Protein AF-A6TRC8-F1 (afdb_monomer_lite)

Secondary structure (DSSP, 8-state):
-EEEEE-TTT--EEEEEPPHHHHHS--TT-EEEE-TTT--EEEEEEETTTTEEEEEEHHHHHHHHHHS--

pLDDT: mean 86.32, std 10.37, range [52.94, 95.19]

Organism: Alkaliphilus metalliredigens (strain QYMF) (NCBI:txid293826)

Structure (mmCIF, N/CA/C/O backbone):
data_AF-A6TRC8-F1
#
_entry.id   AF-A6TRC8-F1
#
loop_
_atom_site.group_PDB
_atom_site.id
_atom_site.type_symbol
_atom_site.label_atom_id
_atom_site.label_alt_id
_atom_site.label_comp_id
_atom_site.label_asym_id
_atom_site.label_entity_id
_atom_site.label_seq_id
_atom_site.pdbx_PDB_ins_code
_atom_site.Cartn_x
_atom_site.Cartn_y
_atom_site.Cartn_z
_atom_site.occupancy
_atom_site.B_iso_or_equiv
_atom_site.auth_seq_id
_atom_site.auth_comp_id
_atom_site.auth_asym_id
_atom_site.auth_atom_id
_atom_site.pdbx_PDB_model_num
ATOM 1 N N . MET A 1 1 ? -2.265 -2.192 -16.277 1.00 52.94 1 MET A N 1
ATOM 2 C CA . MET A 1 1 ? -2.645 -3.467 -15.615 1.00 52.94 1 MET A CA 1
ATOM 3 C C . MET A 1 1 ? -3.224 -3.162 -14.237 1.00 52.94 1 MET A C 1
ATOM 5 O O . MET A 1 1 ? -2.546 -2.509 -13.452 1.00 52.94 1 MET A O 1
ATOM 9 N N . SER A 1 2 ? -4.461 -3.571 -13.947 1.00 58.41 2 SER A N 1
ATOM 10 C CA . SER A 1 2 ? -5.072 -3.440 -12.615 1.00 58.41 2 SER A CA 1
ATOM 11 C C . SER A 1 2 ? -4.552 -4.544 -11.692 1.00 58.41 2 SER A C 1
ATOM 13 O O . SER A 1 2 ? -4.611 -5.718 -12.056 1.00 58.41 2 SER A O 1
ATOM 15 N N . LYS A 1 3 ? -4.032 -4.187 -10.514 1.00 68.00 3 LYS A N 1
ATOM 16 C CA . LYS A 1 3 ? -3.547 -5.151 -9.513 1.00 68.00 3 LYS A CA 1
ATOM 17 C C . LYS A 1 3 ? -4.542 -5.222 -8.350 1.00 68.00 3 LYS A C 1
ATOM 19 O O . LYS A 1 3 ? -5.175 -4.220 -8.012 1.00 68.00 3 LYS A O 1
ATOM 24 N N . GLY A 1 4 ? -4.716 -6.418 -7.787 1.00 79.62 4 GLY A N 1
ATOM 25 C CA . GLY A 1 4 ? -5.616 -6.646 -6.658 1.00 79.62 4 GLY A CA 1
ATOM 26 C C . GLY A 1 4 ? -5.054 -6.022 -5.381 1.00 79.62 4 GLY A C 1
ATOM 27 O O . GLY A 1 4 ? -3.901 -6.265 -5.023 1.00 79.62 4 GLY A O 1
ATOM 28 N N . CYS A 1 5 ? -5.872 -5.222 -4.705 1.00 86.75 5 CYS A N 1
ATOM 29 C CA . CYS A 1 5 ? -5.547 -4.508 -3.477 1.00 86.75 5 CYS A CA 1
ATOM 30 C C . CYS A 1 5 ? -6.466 -4.993 -2.358 1.00 86.75 5 CYS A C 1
ATOM 32 O O . CYS A 1 5 ? -7.686 -4.979 -2.511 1.00 86.75 5 CYS A O 1
ATOM 34 N N . LYS A 1 6 ? -5.910 -5.348 -1.199 1.00 92.81 6 LYS A N 1
ATOM 35 C CA . LYS A 1 6 ? -6.702 -5.669 -0.005 1.00 92.81 6 LYS A CA 1
ATOM 36 C C . LYS A 1 6 ? -6.502 -4.602 1.054 1.00 92.81 6 LYS A C 1
ATOM 38 O O . LYS A 1 6 ? -5.384 -4.370 1.503 1.00 92.81 6 LYS A O 1
ATOM 43 N N . CYS A 1 7 ? -7.587 -3.954 1.472 1.00 94.00 7 CYS A N 1
ATOM 44 C CA . CYS A 1 7 ? -7.530 -2.970 2.546 1.00 94.00 7 CYS A CA 1
ATOM 45 C C . CYS A 1 7 ? -7.179 -3.665 3.877 1.00 94.00 7 CYS A C 1
ATOM 47 O O . CYS A 1 7 ? -7.953 -4.513 4.326 1.00 94.00 7 CYS A O 1
ATOM 49 N N . PRO A 1 8 ? -6.088 -3.284 4.566 1.00 93.50 8 PRO A N 1
ATOM 50 C CA . PRO A 1 8 ? -5.706 -3.900 5.838 1.00 93.50 8 PRO A CA 1
ATOM 51 C C . PRO A 1 8 ? -6.603 -3.481 7.014 1.00 93.50 8 PRO A C 1
ATOM 53 O O . PRO A 1 8 ? -6.504 -4.065 8.085 1.00 93.50 8 PRO A O 1
ATOM 56 N N . ILE A 1 9 ? -7.467 -2.473 6.834 1.00 93.94 9 ILE A N 1
ATOM 57 C CA . ILE A 1 9 ? -8.349 -1.949 7.889 1.00 93.94 9 ILE A CA 1
ATOM 58 C C . ILE A 1 9 ? -9.712 -2.640 7.882 1.00 93.94 9 ILE A C 1
ATOM 60 O O . ILE A 1 9 ? -10.200 -3.057 8.924 1.00 93.94 9 ILE A O 1
ATOM 64 N N . CYS A 1 10 ? -10.340 -2.768 6.710 1.00 94.31 10 CYS A N 1
ATOM 65 C CA . CYS A 1 10 ? -11.687 -3.339 6.591 1.00 94.31 10 CYS A CA 1
ATOM 66 C C . CYS A 1 10 ? -11.742 -4.662 5.815 1.00 94.31 10 CYS A C 1
ATOM 68 O O . CYS A 1 10 ? -12.829 -5.200 5.613 1.00 94.31 10 CYS A O 1
ATOM 70 N N . GLY A 1 11 ? -10.601 -5.153 5.322 1.00 93.00 11 GLY A N 1
ATOM 71 C CA . GLY A 1 11 ? -10.502 -6.395 4.554 1.00 93.00 11 GLY A CA 1
ATOM 72 C C . GLY A 1 11 ? -11.094 -6.338 3.144 1.00 93.00 11 GLY A C 1
ATOM 73 O O . GLY A 1 11 ? -11.057 -7.349 2.454 1.00 93.00 11 GLY A O 1
ATOM 74 N N . TYR A 1 12 ? -11.637 -5.193 2.711 1.00 93.25 12 TYR A N 1
ATOM 75 C CA . TYR A 1 12 ? -12.254 -5.048 1.392 1.00 93.25 12 TYR A CA 1
ATOM 76 C C . TYR A 1 12 ? -11.218 -5.169 0.275 1.00 93.25 12 TYR A C 1
ATOM 78 O O . TYR A 1 12 ? -10.174 -4.512 0.320 1.00 93.25 12 TYR A O 1
ATOM 86 N N . GLU A 1 13 ? -11.540 -5.978 -0.727 1.00 91.56 13 GLU A N 1
ATOM 87 C CA . GLU A 1 13 ? -10.733 -6.157 -1.926 1.00 91.56 13 GLU A CA 1
ATOM 88 C C . GLU A 1 13 ? -11.204 -5.189 -3.010 1.00 91.56 13 GLU A C 1
ATOM 90 O O . GLU A 1 13 ? -12.392 -5.081 -3.313 1.00 91.56 13 GLU A O 1
ATOM 95 N N . PHE A 1 14 ? -10.265 -4.433 -3.559 1.00 89.62 14 PHE A N 1
ATOM 96 C CA . PHE A 1 14 ? -10.508 -3.450 -4.603 1.00 89.62 14 PHE A CA 1
ATOM 97 C C . PHE A 1 14 ? -9.381 -3.492 -5.627 1.00 89.62 14 PHE A C 1
ATOM 99 O O . PHE A 1 14 ? -8.335 -4.096 -5.406 1.00 89.62 14 PHE A O 1
ATOM 106 N N . TRP A 1 15 ? -9.599 -2.841 -6.760 1.00 87.19 15 TRP A N 1
ATOM 107 C CA . TRP A 1 15 ? -8.612 -2.754 -7.825 1.00 87.19 15 TRP A CA 1
ATOM 108 C C . TRP A 1 15 ? -8.056 -1.342 -7.878 1.00 87.19 15 TRP A C 1
ATOM 110 O O . TRP A 1 15 ? -8.812 -0.373 -7.781 1.00 87.19 15 TRP A O 1
ATOM 120 N N . ALA A 1 16 ? -6.744 -1.230 -8.043 1.00 86.12 16 ALA A N 1
ATOM 121 C CA . ALA A 1 16 ? -6.093 0.035 -8.341 1.00 86.12 16 ALA A CA 1
ATOM 122 C C . ALA A 1 16 ? -5.155 -0.128 -9.541 1.00 86.12 16 ALA A C 1
ATOM 124 O O . ALA A 1 16 ? -4.585 -1.197 -9.788 1.00 86.12 16 ALA A O 1
ATOM 125 N N . CYS A 1 17 ? -5.030 0.949 -10.307 1.00 86.19 17 CYS A N 1
ATOM 126 C CA . CYS A 1 17 ? -4.069 1.056 -11.396 1.00 86.19 17 CYS A CA 1
ATOM 127 C C . CYS A 1 17 ? -2.770 1.675 -10.871 1.00 86.19 17 CYS A C 1
ATOM 129 O O . CYS A 1 17 ? -2.799 2.458 -9.920 1.00 86.19 17 CYS A O 1
ATOM 131 N N . LYS A 1 18 ? -1.641 1.342 -11.508 1.00 86.69 18 LYS A N 1
ATOM 132 C CA . LYS A 1 18 ? -0.371 2.039 -11.271 1.00 86.69 18 LYS A CA 1
ATOM 133 C C . LYS A 1 18 ? -0.548 3.530 -11.597 1.00 86.69 18 LYS A C 1
ATOM 135 O O . LYS A 1 18 ? -1.218 3.879 -12.569 1.00 86.69 18 LYS A O 1
ATOM 140 N N . SER A 1 19 ? 0.030 4.405 -10.780 1.00 85.56 19 SER A N 1
ATOM 141 C CA . SER A 1 19 ? 0.135 5.830 -11.099 1.00 85.56 19 SER A CA 1
ATOM 142 C C . SER A 1 19 ? 1.196 6.070 -12.180 1.00 85.56 19 SER A C 1
ATOM 144 O O . SER A 1 19 ? 2.040 5.212 -12.437 1.00 85.56 19 SER A O 1
ATOM 146 N N . ILE A 1 20 ? 1.214 7.270 -12.770 1.00 86.06 20 ILE A N 1
ATOM 147 C CA . ILE A 1 20 ? 2.249 7.671 -13.741 1.00 86.06 20 ILE A CA 1
ATOM 148 C C . ILE A 1 20 ? 3.657 7.551 -13.134 1.00 86.06 20 ILE A C 1
ATOM 150 O O . ILE A 1 20 ? 4.588 7.149 -13.821 1.00 86.06 20 ILE A O 1
ATOM 154 N N . PHE A 1 21 ? 3.822 7.838 -11.840 1.00 85.62 21 PHE A N 1
ATOM 155 C CA . PHE A 1 21 ? 5.108 7.683 -11.151 1.00 85.62 21 PHE A CA 1
ATOM 156 C C . PHE A 1 21 ? 5.527 6.215 -11.009 1.00 85.62 21 PHE A C 1
ATOM 158 O O . PHE A 1 21 ? 6.705 5.886 -11.140 1.00 85.62 21 PHE A O 1
ATOM 165 N N . GLN A 1 22 ? 4.559 5.327 -10.790 1.00 87.38 22 GLN A N 1
ATOM 166 C CA . GLN A 1 22 ? 4.798 3.890 -10.667 1.00 87.38 22 GLN A CA 1
ATOM 167 C C . GLN A 1 22 ? 5.049 3.215 -12.018 1.00 87.38 22 GLN A C 1
ATOM 169 O O . GLN A 1 22 ? 5.789 2.240 -12.075 1.00 87.38 22 GLN A O 1
ATOM 174 N N . GLU A 1 23 ? 4.427 3.701 -13.093 1.00 85.31 23 GLU A N 1
ATOM 175 C CA . GLU A 1 23 ? 4.561 3.124 -14.434 1.00 85.31 23 GLU A CA 1
ATOM 176 C C . GLU A 1 23 ? 5.701 3.760 -15.242 1.00 85.31 23 GLU A C 1
ATOM 178 O O . GLU A 1 23 ? 6.503 3.046 -15.833 1.00 85.31 23 GLU A O 1
ATOM 183 N N . GLY A 1 24 ? 5.801 5.091 -15.251 1.00 82.19 24 GLY A N 1
ATOM 184 C CA . GLY A 1 24 ? 6.727 5.833 -16.113 1.00 82.19 24 GLY A CA 1
ATOM 185 C C . GLY A 1 24 ? 8.064 6.205 -15.473 1.00 82.19 24 GLY A C 1
ATOM 186 O O . GLY A 1 24 ? 9.030 6.429 -16.194 1.00 82.19 24 GLY A O 1
ATOM 187 N N . PHE A 1 25 ? 8.140 6.271 -14.140 1.00 82.38 25 PHE A N 1
ATOM 188 C CA . PHE A 1 25 ? 9.344 6.720 -13.423 1.00 82.38 25 PHE A CA 1
ATOM 189 C C . PHE A 1 25 ? 9.981 5.640 -12.542 1.00 82.38 25 PHE A C 1
ATOM 191 O O . PHE A 1 25 ? 10.954 5.923 -11.848 1.00 82.38 25 PHE A O 1
ATOM 198 N N . GLY A 1 26 ? 9.443 4.414 -12.548 1.00 84.19 26 GLY A N 1
ATOM 199 C CA . GLY A 1 26 ? 9.978 3.311 -11.747 1.00 84.19 26 GLY A CA 1
ATOM 200 C C . GLY A 1 26 ? 9.960 3.590 -10.241 1.00 84.19 26 GLY A C 1
ATOM 201 O O . GLY A 1 26 ? 10.841 3.124 -9.526 1.00 84.19 26 GLY A O 1
ATOM 202 N N . MET A 1 27 ? 8.993 4.380 -9.754 1.00 86.94 27 MET A N 1
ATOM 203 C CA . MET A 1 27 ? 8.847 4.713 -8.333 1.00 86.94 27 MET A CA 1
ATOM 204 C C . MET A 1 27 ? 7.699 3.902 -7.712 1.00 86.94 27 MET A C 1
ATOM 206 O O . MET A 1 27 ? 6.574 4.406 -7.609 1.00 86.94 27 MET A O 1
ATOM 210 N N . PRO A 1 28 ? 7.932 2.634 -7.319 1.00 87.31 28 PRO A N 1
ATOM 211 C CA . PRO A 1 28 ? 6.869 1.712 -6.932 1.00 87.31 28 PRO A CA 1
ATOM 212 C C . PRO A 1 28 ? 6.085 2.171 -5.700 1.00 87.31 28 PRO A C 1
ATOM 214 O O . PRO 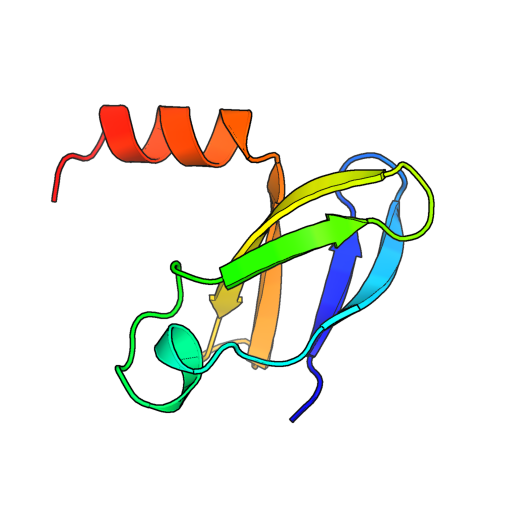A 1 28 ? 4.904 1.849 -5.603 1.00 87.31 28 PRO A O 1
ATOM 217 N N . ASP A 1 29 ? 6.691 2.938 -4.791 1.00 88.69 29 ASP A N 1
ATOM 218 C CA . ASP A 1 29 ? 6.111 3.393 -3.521 1.00 88.69 29 ASP A CA 1
ATOM 219 C C . ASP A 1 29 ? 5.373 4.741 -3.608 1.00 88.69 29 ASP A C 1
ATOM 221 O O . ASP A 1 29 ? 4.848 5.218 -2.604 1.00 88.69 29 ASP A O 1
ATOM 225 N N . MET A 1 30 ? 5.311 5.370 -4.785 1.00 88.62 30 MET A N 1
ATOM 226 C CA . MET A 1 30 ? 4.698 6.696 -4.975 1.00 88.62 30 MET A CA 1
ATOM 227 C C . MET A 1 30 ? 3.192 6.645 -5.285 1.00 88.62 30 MET A C 1
ATOM 229 O O . MET A 1 30 ? 2.599 7.640 -5.705 1.00 88.62 30 MET A O 1
ATOM 233 N N . GLY A 1 31 ? 2.546 5.491 -5.113 1.00 91.25 31 GLY A N 1
ATOM 234 C CA . GLY A 1 31 ? 1.100 5.365 -5.264 1.00 91.25 31 GLY A CA 1
ATOM 235 C C . GLY A 1 31 ? 0.346 5.811 -4.012 1.00 91.25 31 GLY A C 1
ATOM 236 O O . GLY A 1 31 ? 0.771 5.586 -2.877 1.00 91.25 31 GLY A O 1
ATOM 237 N N . SER A 1 32 ? -0.823 6.411 -4.203 1.00 92.56 32 SER A N 1
ATOM 238 C CA . SER A 1 32 ? -1.733 6.766 -3.115 1.00 92.56 32 SER A CA 1
ATOM 239 C C . SER A 1 32 ? -3.186 6.556 -3.531 1.00 92.56 32 SER A C 1
ATOM 241 O O . SER A 1 32 ? -3.524 6.597 -4.715 1.00 92.56 32 SER A O 1
ATOM 243 N N . GLY A 1 33 ? -4.054 6.284 -2.559 1.00 91.62 33 GLY A N 1
ATOM 244 C CA . GLY A 1 33 ? -5.476 6.082 -2.815 1.00 91.62 33 GLY A CA 1
ATOM 245 C C . GLY A 1 33 ? -6.277 5.793 -1.553 1.00 91.62 33 GLY A C 1
ATOM 246 O O . GLY A 1 33 ? -5.728 5.423 -0.517 1.00 91.62 33 GLY A O 1
ATOM 247 N N . SER A 1 34 ? -7.596 5.947 -1.641 1.00 93.88 34 SER A N 1
ATOM 248 C CA . SER A 1 34 ? -8.509 5.664 -0.530 1.00 93.88 34 SER A CA 1
ATOM 249 C C . SER A 1 34 ? -9.263 4.361 -0.752 1.00 93.88 34 SER A C 1
ATOM 251 O O . SER A 1 34 ? -9.719 4.075 -1.860 1.00 93.88 34 SER A O 1
ATOM 253 N N . CYS A 1 35 ? -9.467 3.592 0.318 1.00 94.06 35 CYS A N 1
ATOM 254 C CA . CYS A 1 35 ? -10.343 2.428 0.265 1.00 94.06 35 CYS A CA 1
ATOM 255 C C . CYS A 1 35 ? -11.775 2.867 -0.105 1.00 94.06 35 CYS A C 1
ATOM 257 O O . CYS A 1 35 ? -12.341 3.729 0.575 1.00 94.06 35 CYS A O 1
ATOM 259 N N . PRO A 1 36 ? -12.423 2.269 -1.120 1.00 92.94 36 PRO A N 1
ATOM 260 C CA . PRO A 1 36 ? -13.763 2.683 -1.535 1.00 92.94 36 PRO A CA 1
ATOM 261 C C . PRO A 1 36 ? -14.832 2.415 -0.464 1.00 92.94 36 PRO A C 1
ATOM 263 O O . PRO A 1 36 ? -15.835 3.131 -0.440 1.00 92.94 36 PRO A O 1
ATOM 266 N N . LYS A 1 37 ? -14.599 1.448 0.442 1.00 94.44 37 LYS A N 1
ATOM 267 C CA . L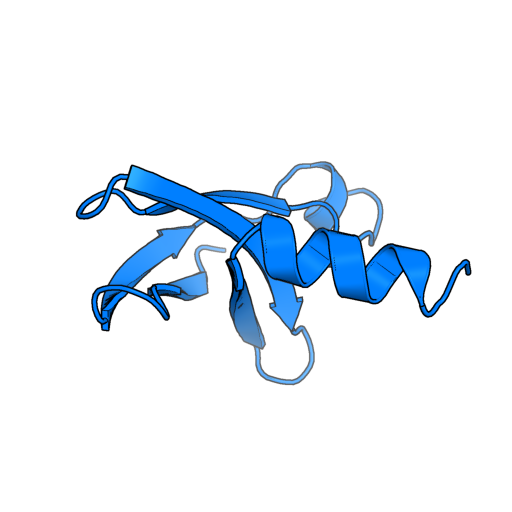YS A 1 37 ? -15.518 1.064 1.526 1.00 94.44 37 LYS A CA 1
ATOM 268 C C . LYS A 1 37 ? -15.321 1.897 2.796 1.00 94.44 37 LYS A C 1
ATOM 270 O O . LYS A 1 37 ? -16.209 2.653 3.165 1.00 94.44 37 LYS A O 1
ATOM 275 N N . CYS A 1 38 ? -14.171 1.777 3.464 1.00 95.00 38 CYS A N 1
ATOM 276 C CA . CYS A 1 38 ? -13.924 2.446 4.752 1.00 95.00 38 CYS A CA 1
ATOM 277 C C . CYS A 1 38 ? -13.320 3.851 4.627 1.00 95.00 38 CYS A C 1
ATOM 279 O O . CYS A 1 38 ? -13.075 4.493 5.642 1.00 95.00 38 CYS A O 1
ATOM 281 N N . LYS A 1 39 ? -13.049 4.318 3.400 1.00 94.44 39 LYS A N 1
ATOM 282 C CA . LYS A 1 39 ? -12.483 5.643 3.080 1.00 94.44 39 LYS A CA 1
ATOM 283 C C . LYS A 1 39 ? -11.101 5.940 3.665 1.00 94.44 39 LYS A C 1
ATOM 285 O O . LYS A 1 39 ? -10.581 7.026 3.436 1.00 94.44 39 LYS A O 1
ATOM 290 N N . THR A 1 40 ? -10.469 4.982 4.344 1.00 94.75 40 THR A N 1
ATOM 291 C CA . THR A 1 40 ? -9.103 5.136 4.849 1.00 94.75 40 THR A CA 1
ATOM 292 C C . THR A 1 40 ? -8.134 5.421 3.707 1.00 94.75 40 THR A C 1
ATOM 294 O O . THR A 1 40 ? -8.182 4.756 2.669 1.00 94.75 40 THR A O 1
ATOM 297 N N . PHE A 1 41 ? -7.256 6.399 3.923 1.00 95.19 41 PHE A N 1
ATOM 298 C CA . PHE A 1 41 ? -6.204 6.763 2.988 1.00 95.19 41 PHE A CA 1
ATOM 299 C C . PHE A 1 41 ? -4.993 5.837 3.137 1.00 95.19 41 PHE A C 1
ATOM 301 O O . PHE A 1 41 ? -4.523 5.549 4.245 1.00 95.19 41 PHE A O 1
ATOM 308 N N . HIS A 1 42 ? -4.495 5.360 2.004 1.00 95.06 42 HIS A N 1
ATOM 309 C CA . HIS A 1 42 ? -3.432 4.378 1.919 1.00 95.06 42 HIS A CA 1
ATOM 310 C C . HIS A 1 42 ? -2.345 4.831 0.949 1.00 95.06 42 HIS A C 1
ATOM 312 O O . HIS A 1 42 ? -2.606 5.469 -0.072 1.00 95.06 42 HIS A O 1
ATOM 318 N N . ASN A 1 43 ? -1.120 4.434 1.262 1.00 95.12 43 ASN A N 1
ATOM 319 C CA . ASN A 1 43 ? -0.062 4.310 0.281 1.00 95.12 43 ASN A CA 1
ATOM 320 C C . ASN A 1 43 ? -0.245 2.984 -0.472 1.00 95.12 43 ASN A C 1
ATOM 322 O O . ASN A 1 43 ? -0.618 1.963 0.120 1.00 95.12 43 ASN A O 1
ATOM 326 N N . LEU A 1 44 ? -0.012 3.035 -1.776 1.00 93.81 44 LEU A N 1
ATOM 327 C CA . LEU A 1 44 ? -0.104 1.905 -2.683 1.00 93.81 44 LEU A CA 1
ATOM 328 C C . LE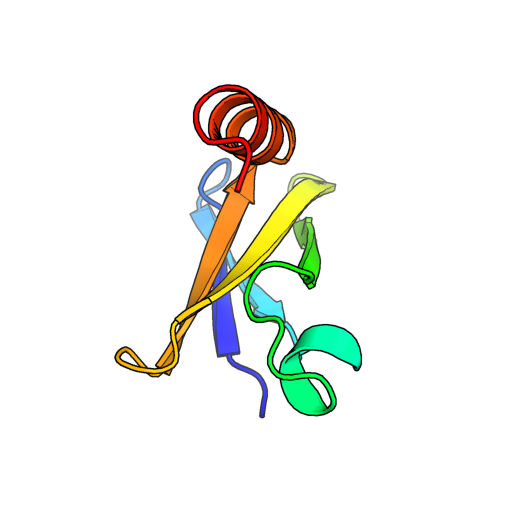U A 1 44 ? 1.292 1.662 -3.242 1.00 93.81 44 LEU A C 1
ATOM 330 O O . LEU A 1 44 ? 1.764 2.465 -4.043 1.00 93.81 44 LEU A O 1
ATOM 334 N N . THR A 1 45 ? 1.934 0.571 -2.840 1.00 93.19 45 THR A N 1
ATOM 335 C CA . THR A 1 45 ? 3.260 0.196 -3.343 1.00 93.19 45 THR A CA 1
ATOM 336 C C . THR A 1 45 ? 3.139 -0.953 -4.327 1.00 93.19 45 THR A C 1
ATOM 338 O O . THR A 1 45 ? 2.482 -1.953 -4.034 1.00 93.19 45 THR A O 1
ATOM 341 N N . VAL A 1 46 ? 3.769 -0.829 -5.493 1.00 91.06 46 VAL A N 1
ATOM 342 C CA . VAL A 1 46 ? 3.868 -1.941 -6.442 1.00 91.06 46 VAL A CA 1
ATOM 343 C C . VAL A 1 46 ? 4.910 -2.937 -5.941 1.00 91.06 46 VAL A C 1
ATOM 345 O O . VAL A 1 46 ? 6.064 -2.580 -5.736 1.00 91.06 46 VAL A O 1
ATOM 348 N N . ASP A 1 47 ? 4.498 -4.187 -5.780 1.00 89.06 47 ASP A N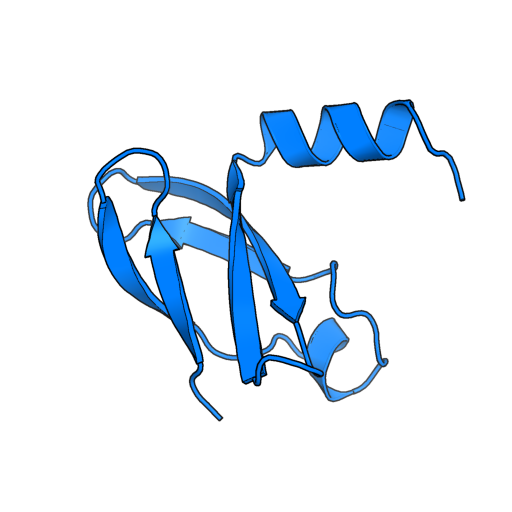 1
ATOM 349 C CA . ASP A 1 47 ? 5.382 -5.331 -5.576 1.00 89.06 47 ASP A CA 1
ATOM 350 C C . ASP A 1 47 ? 5.482 -6.052 -6.923 1.00 89.06 47 ASP A C 1
ATOM 352 O O . ASP A 1 47 ? 4.550 -6.751 -7.334 1.00 89.06 47 ASP A O 1
ATOM 356 N N . GLU A 1 48 ? 6.550 -5.764 -7.670 1.00 84.12 48 GLU A N 1
ATOM 357 C CA . GLU A 1 48 ? 6.730 -6.284 -9.031 1.00 84.12 48 GLU A CA 1
ATOM 358 C C . GLU A 1 48 ? 7.076 -7.771 -9.042 1.00 84.12 48 GLU A C 1
ATOM 360 O O . GLU A 1 48 ? 6.608 -8.485 -9.923 1.00 84.12 48 GLU A O 1
ATOM 365 N N . GLU A 1 49 ? 7.809 -8.243 -8.033 1.00 84.88 49 GLU A N 1
ATOM 366 C CA . GLU A 1 49 ? 8.185 -9.651 -7.880 1.00 84.88 49 GLU A CA 1
ATOM 367 C C . GLU A 1 49 ? 6.954 -10.539 -7.676 1.00 84.88 49 GLU A C 1
ATOM 369 O O . GLU A 1 49 ? 6.800 -11.561 -8.341 1.00 84.88 49 GLU A O 1
ATOM 374 N N . ASN A 1 50 ? 6.042 -10.123 -6.793 1.00 84.25 50 ASN A N 1
ATOM 375 C CA . ASN A 1 50 ? 4.825 -10.881 -6.487 1.00 84.25 50 ASN A CA 1
ATOM 376 C C . ASN A 1 50 ? 3.610 -10.393 -7.275 1.00 84.25 50 ASN A C 1
ATOM 378 O O . ASN A 1 50 ? 2.476 -10.772 -6.971 1.00 84.25 50 ASN A O 1
ATOM 382 N N . GLU A 1 51 ? 3.832 -9.515 -8.254 1.00 84.06 51 GLU A N 1
ATOM 383 C CA . GLU A 1 51 ? 2.803 -9.041 -9.161 1.00 84.06 51 GLU A CA 1
ATOM 384 C C . GLU A 1 51 ? 1.550 -8.487 -8.453 1.00 84.06 51 GLU A C 1
ATOM 386 O O . GLU A 1 51 ? 0.431 -8.657 -8.944 1.00 84.06 51 GLU A O 1
ATOM 391 N N . ARG A 1 52 ? 1.715 -7.785 -7.324 1.00 87.69 52 ARG A N 1
ATOM 392 C CA . ARG A 1 52 ? 0.609 -7.322 -6.461 1.00 87.69 52 ARG A CA 1
ATOM 393 C C . ARG A 1 52 ? 0.774 -5.871 -6.015 1.00 87.69 52 ARG A C 1
ATOM 395 O O . ARG A 1 52 ? 1.810 -5.247 -6.228 1.00 87.69 52 ARG A O 1
ATOM 402 N N . MET A 1 53 ? -0.265 -5.327 -5.384 1.00 90.19 53 MET A N 1
ATOM 403 C CA . MET A 1 53 ? -0.224 -3.991 -4.796 1.00 90.19 53 MET A CA 1
ATOM 404 C C . MET A 1 53 ? -0.316 -4.076 -3.274 1.00 90.19 53 MET A C 1
ATOM 406 O O . MET A 1 53 ? -1.296 -4.570 -2.713 1.00 90.19 53 MET A O 1
ATOM 410 N N . ILE A 1 54 ? 0.727 -3.597 -2.604 1.00 92.56 54 ILE A N 1
ATOM 411 C CA . ILE A 1 54 ? 0.797 -3.523 -1.149 1.00 92.56 54 ILE A CA 1
ATOM 412 C C . ILE A 1 54 ? 0.044 -2.271 -0.708 1.00 92.56 54 ILE A C 1
ATOM 414 O O . 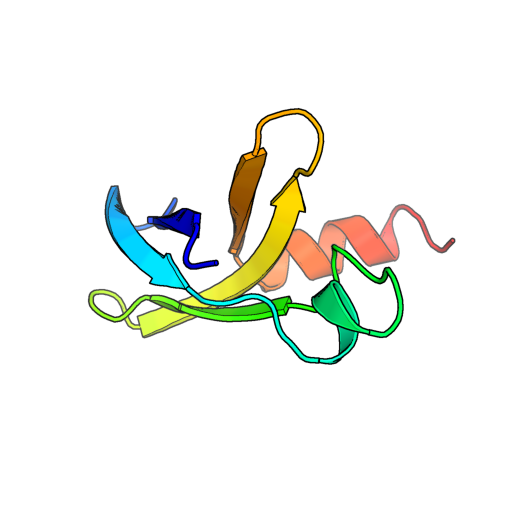ILE A 1 54 ? 0.379 -1.154 -1.099 1.00 92.56 54 ILE A O 1
ATOM 418 N N . VAL A 1 55 ? -0.972 -2.463 0.129 1.00 94.56 55 VAL A N 1
ATOM 419 C CA . VAL A 1 55 ? -1.794 -1.381 0.673 1.00 94.56 55 VAL A CA 1
ATOM 420 C C . VAL A 1 55 ? -1.361 -1.118 2.109 1.00 94.56 55 VAL A C 1
ATOM 422 O O . VAL A 1 55 ? -1.580 -1.949 2.993 1.00 94.56 55 VAL A O 1
ATOM 425 N N . THR A 1 56 ? -0.779 0.051 2.360 1.00 94.69 56 THR A N 1
ATOM 426 C CA . THR A 1 56 ? -0.307 0.445 3.695 1.00 94.69 56 THR A CA 1
ATOM 427 C C . THR A 1 56 ? -1.079 1.675 4.168 1.00 94.69 56 THR A C 1
ATOM 429 O O . THR A 1 56 ? -1.184 2.636 3.411 1.00 94.69 56 THR A O 1
ATOM 432 N N . PRO A 1 57 ? -1.646 1.710 5.393 1.00 94.81 57 PRO A N 1
ATOM 433 C CA . PRO A 1 57 ? -2.218 2.938 5.948 1.00 94.81 57 PRO A CA 1
ATOM 434 C C . PRO A 1 57 ? -1.207 4.081 5.891 1.00 94.81 57 PRO A C 1
ATOM 436 O O . PRO A 1 57 ? -0.040 3.881 6.232 1.00 94.81 57 PRO A O 1
ATOM 439 N N . TRP A 1 58 ? -1.645 5.263 5.458 1.00 92.94 58 TRP A N 1
ATOM 440 C CA . TRP A 1 58 ? -0.737 6.378 5.175 1.00 92.94 58 TRP A CA 1
ATOM 441 C C . TRP A 1 58 ? 0.143 6.757 6.371 1.00 92.94 58 TRP A C 1
ATOM 443 O O . TRP A 1 58 ? 1.351 6.912 6.231 1.00 92.94 58 TRP A O 1
ATOM 453 N N . GLU A 1 59 ? -0.438 6.797 7.570 1.00 90.88 59 GLU A N 1
ATOM 454 C CA . GLU A 1 59 ? 0.292 7.073 8.813 1.00 90.88 59 GLU A CA 1
ATOM 455 C C . GLU A 1 59 ? 1.422 6.069 9.069 1.00 90.88 59 GLU A C 1
ATOM 457 O O . GLU A 1 59 ? 2.511 6.441 9.500 1.00 90.88 59 GLU A O 1
ATOM 462 N N . LYS A 1 60 ? 1.187 4.786 8.770 1.00 90.25 60 LYS A N 1
ATOM 463 C CA . LYS A 1 60 ? 2.206 3.740 8.902 1.00 90.25 60 LYS A CA 1
ATOM 464 C C . LYS A 1 60 ? 3.297 3.895 7.842 1.00 90.25 60 LYS A C 1
ATOM 466 O O . LYS A 1 60 ? 4.467 3.713 8.153 1.00 90.25 60 LYS A O 1
ATOM 471 N N . HIS A 1 61 ? 2.927 4.249 6.612 1.00 90.62 61 HIS A N 1
ATOM 472 C CA . HIS A 1 61 ? 3.895 4.519 5.549 1.00 90.62 61 HIS A CA 1
ATOM 473 C C . HIS A 1 61 ? 4.817 5.697 5.903 1.00 90.62 61 HIS A C 1
ATOM 475 O O . HIS A 1 61 ? 6.027 5.592 5.724 1.00 90.62 61 HIS A O 1
ATOM 481 N N . MET A 1 62 ? 4.265 6.778 6.463 1.00 88.00 62 MET A N 1
ATOM 482 C CA . MET A 1 62 ? 5.046 7.951 6.874 1.00 88.00 62 MET A CA 1
ATOM 483 C C . MET A 1 62 ? 6.033 7.635 7.997 1.00 88.00 62 MET A C 1
ATOM 485 O O . MET A 1 62 ? 7.208 7.963 7.868 1.00 88.00 62 MET A O 1
ATOM 489 N N . LYS A 1 63 ? 5.602 6.904 9.034 1.00 87.81 63 LYS A N 1
ATOM 490 C CA . LYS A 1 63 ? 6.508 6.450 10.105 1.00 87.81 63 LYS A CA 1
ATOM 491 C C . LYS A 1 63 ? 7.682 5.633 9.567 1.00 87.81 63 LYS A C 1
ATOM 493 O O . LYS A 1 63 ? 8.808 5.814 10.012 1.00 87.81 63 LYS A O 1
ATOM 498 N N . ASN A 1 64 ? 7.428 4.765 8.587 1.00 81.12 64 ASN A N 1
ATOM 499 C CA . ASN A 1 64 ? 8.480 3.955 7.976 1.00 81.12 64 ASN A CA 1
ATOM 500 C C . ASN A 1 64 ? 9.474 4.802 7.156 1.00 81.12 64 ASN A C 1
ATOM 502 O O . ASN A 1 64 ? 10.660 4.487 7.144 1.00 81.12 64 ASN A O 1
ATOM 506 N N . LYS A 1 65 ? 9.012 5.873 6.494 1.00 78.06 65 LYS A N 1
ATOM 507 C CA . LYS A 1 65 ? 9.880 6.816 5.762 1.00 78.06 65 LYS A CA 1
ATOM 508 C C . LYS A 1 65 ? 10.721 7.699 6.683 1.00 78.06 65 LYS A C 1
ATOM 510 O O . LYS A 1 65 ? 11.833 8.051 6.319 1.00 78.06 65 LYS A O 1
ATOM 515 N N . GLU A 1 66 ? 10.214 8.048 7.861 1.00 72.25 66 GLU A N 1
ATOM 516 C CA . GLU A 1 66 ? 10.991 8.788 8.865 1.00 72.25 66 GLU A CA 1
ATOM 517 C C . GLU A 1 66 ? 12.104 7.929 9.482 1.00 72.25 66 GLU A C 1
ATOM 519 O O . GLU A 1 66 ? 13.173 8.445 9.798 1.00 72.25 66 GLU A O 1
ATOM 524 N N . SER A 1 67 ? 11.874 6.620 9.635 1.00 65.81 67 SER A N 1
ATOM 525 C CA . SER A 1 67 ? 12.874 5.686 10.172 1.00 65.81 67 SER A CA 1
ATOM 526 C C . SER A 1 67 ? 13.941 5.244 9.166 1.00 65.81 67 SER A C 1
ATOM 528 O O . SER A 1 67 ? 14.972 4.725 9.582 1.00 65.81 67 SER A O 1
ATOM 530 N N . ASP A 1 68 ? 13.692 5.428 7.870 1.00 58.12 68 ASP A N 1
ATOM 531 C CA . ASP A 1 68 ? 14.631 5.127 6.787 1.00 58.12 68 ASP A CA 1
ATOM 532 C C . ASP A 1 68 ? 14.641 6.298 5.788 1.00 58.12 68 ASP A C 1
ATOM 534 O O . ASP A 1 68 ? 13.951 6.269 4.756 1.00 58.12 68 ASP A O 1
ATOM 538 N N . PRO A 1 69 ? 15.354 7.389 6.133 1.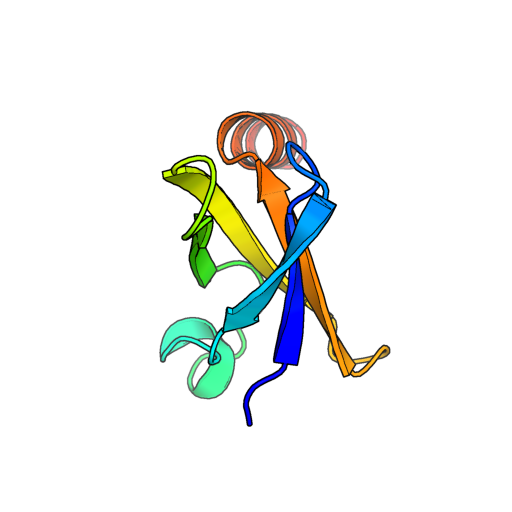00 56.16 69 PRO A N 1
ATOM 539 C CA . PRO A 1 69 ? 15.563 8.499 5.229 1.00 56.16 69 PRO A CA 1
ATOM 540 C C . PRO A 1 69 ? 16.570 8.032 4.181 1.00 56.16 69 PRO A C 1
ATOM 542 O O . PRO A 1 69 ? 17.774 8.168 4.380 1.00 56.16 69 PRO A O 1
ATOM 545 N N . ARG A 1 70 ? 16.074 7.415 3.107 1.00 53.31 70 ARG A N 1
ATOM 546 C CA . ARG A 1 70 ? 16.863 7.156 1.893 1.00 53.31 70 ARG A CA 1
ATOM 547 C C . ARG A 1 70 ? 17.832 8.294 1.573 1.00 53.31 70 ARG A C 1
ATOM 549 O O . ARG A 1 70 ? 17.390 9.466 1.646 1.00 53.31 70 ARG A O 1
#

Foldseek 3Di:
DWFWDADPPPRDIDTDDQDCCVPVVVQQQPAWDADPPPRFIWTWGQDVVVRHTYTHRPVRVVVVCVVDVD

Radius of gyration: 11.76 Å; chains: 1; bounding box: 32×20×26 Å

Sequence (70 aa):
MSKGCKCPICGYEFWACKSIFQEGFGMPDMGSGSCPKCKTFHNLTVDEENERMIVTPWEKHMKNKESDPR